Protein AF-W1YR59-F1 (afdb_monomer_lite)

Organism: NCBI:txid408170

Foldseek 3Di:
DDEDEFDQQAPPDPCNVPDGDDQVVVVVVLVVVVVVPPDPVDDYHYDRSVVSVVVSCVRPDDPVCVVVVVVVVVVVVD

Radius of gyration: 16.03 Å; chains: 1; bounding box: 35×30×41 Å

Sequence (78 aa):
TVSVSFFVPKTHSPYQWYGQQDVEEIHRKQRYLKSLINNRNISYHYHDGYTGYMEAAFARGDRRLSKVLVEAWKAHHK

Secondary structure (DSSP, 8-state):
-EEE------TTSTTTTSPPPPHHHHHHHHHHHHHH---TT--EEE--HHHHHHHHHHHH--TTHHHHHHHHHHHHT-

pLDDT: mean 91.98, std 5.15, range [57.62, 97.38]

Structure (mmCIF, N/CA/C/O backbone):
data_AF-W1YR59-F1
#
_entry.id   AF-W1YR59-F1
#
loop_
_atom_site.group_PDB
_atom_site.id
_atom_site.type_symbol
_atom_site.label_atom_id
_atom_site.label_alt_id
_atom_site.label_comp_id
_atom_site.label_asym_id
_atom_site.label_entity_id
_atom_site.label_seq_id
_atom_site.pdbx_PDB_ins_code
_atom_site.Cartn_x
_atom_site.Cartn_y
_atom_site.Cartn_z
_atom_site.occupancy
_atom_site.B_iso_or_equiv
_atom_site.auth_seq_id
_atom_site.auth_comp_id
_atom_site.auth_asym_id
_atom_site.auth_atom_id
_atom_site.pdbx_PDB_model_num
ATOM 1 N N . THR A 1 1 ? -5.717 6.468 19.540 1.00 91.44 1 THR A N 1
ATOM 2 C CA . THR A 1 1 ? -5.519 6.189 18.103 1.00 91.44 1 THR A CA 1
ATOM 3 C C . THR A 1 1 ? -4.820 4.864 17.945 1.00 91.44 1 THR A C 1
ATOM 5 O O . THR A 1 1 ? -3.912 4.593 18.718 1.00 91.44 1 THR A O 1
ATOM 8 N N . VAL A 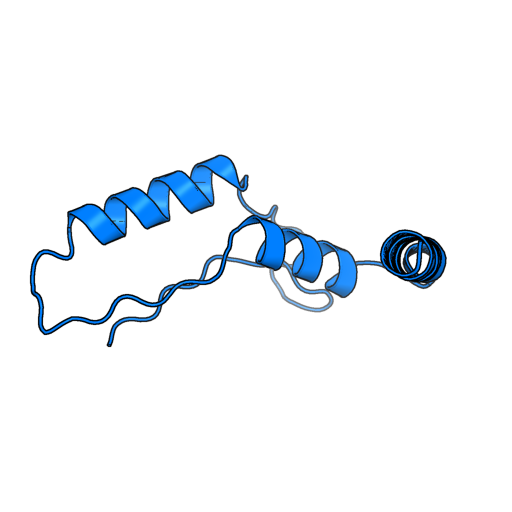1 2 ? -5.251 4.046 16.990 1.00 94.69 2 VAL A N 1
ATOM 9 C CA . VAL A 1 2 ? -4.591 2.798 16.597 1.00 94.69 2 VAL A CA 1
ATOM 10 C C . VAL A 1 2 ? -4.214 2.924 15.129 1.00 94.69 2 VAL A C 1
ATOM 12 O O . VAL A 1 2 ? -5.081 3.200 14.300 1.00 94.69 2 VAL A O 1
ATOM 15 N N . SER A 1 3 ? -2.937 2.714 14.828 1.00 95.12 3 SER A N 1
ATOM 16 C CA . SER A 1 3 ? -2.406 2.746 13.467 1.00 95.12 3 SER A CA 1
ATOM 17 C C . SER A 1 3 ? -2.031 1.338 13.034 1.00 95.12 3 SER A C 1
ATOM 19 O O . SER A 1 3 ? -1.325 0.638 13.757 1.00 95.12 3 SER A O 1
ATOM 21 N N . VAL A 1 4 ? -2.502 0.922 11.862 1.00 94.81 4 VAL A N 1
ATOM 22 C CA . VAL A 1 4 ? -2.210 -0.394 11.292 1.00 94.81 4 VAL A CA 1
ATOM 23 C C . VAL A 1 4 ? -1.553 -0.224 9.934 1.00 94.81 4 VAL A C 1
ATOM 25 O O . VAL A 1 4 ? -2.087 0.433 9.040 1.00 94.81 4 VAL A O 1
ATOM 28 N N . SER A 1 5 ? -0.402 -0.865 9.780 1.00 92.88 5 SER A N 1
ATOM 29 C CA . SER A 1 5 ? 0.325 -0.991 8.526 1.00 92.88 5 SER A CA 1
ATOM 30 C C . SER A 1 5 ? 0.338 -2.446 8.067 1.00 92.88 5 SER A C 1
ATOM 32 O O . SER A 1 5 ? 0.103 -3.378 8.839 1.00 92.88 5 SER A O 1
ATOM 34 N N . PHE A 1 6 ? 0.595 -2.637 6.780 1.00 92.69 6 PHE A N 1
ATOM 35 C CA . PHE A 1 6 ? 0.853 -3.942 6.187 1.00 92.69 6 PHE A CA 1
ATOM 36 C C . PHE A 1 6 ? 2.297 -4.001 5.696 1.00 92.69 6 PHE A C 1
ATOM 38 O O . PHE A 1 6 ? 2.979 -2.983 5.565 1.00 92.69 6 PHE A O 1
ATOM 45 N N . PHE A 1 7 ? 2.768 -5.216 5.441 1.00 92.38 7 PHE A N 1
ATOM 46 C CA . PHE A 1 7 ? 4.115 -5.436 4.944 1.00 92.38 7 PHE A CA 1
ATOM 47 C C . PHE A 1 7 ? 4.276 -4.869 3.527 1.00 92.38 7 PHE A C 1
ATOM 49 O O . PHE A 1 7 ? 3.521 -5.227 2.623 1.00 92.38 7 PHE A O 1
ATOM 56 N N . VAL A 1 8 ? 5.282 -4.014 3.339 1.00 91.06 8 VAL A N 1
ATOM 57 C CA . VAL A 1 8 ? 5.697 -3.489 2.034 1.00 91.06 8 VAL A CA 1
ATOM 58 C C . VAL A 1 8 ? 7.158 -3.895 1.817 1.00 91.06 8 VAL A C 1
ATOM 60 O O . VAL A 1 8 ? 8.022 -3.415 2.554 1.00 91.06 8 VAL A O 1
ATOM 63 N N . PRO A 1 9 ? 7.473 -4.756 0.834 1.00 89.00 9 PRO A N 1
ATOM 64 C CA . PRO A 1 9 ? 8.840 -5.198 0.602 1.00 89.00 9 PRO A CA 1
ATOM 65 C C . PRO A 1 9 ? 9.677 -4.039 0.065 1.00 89.00 9 PRO A C 1
ATOM 67 O O . PRO A 1 9 ? 9.410 -3.515 -1.022 1.00 89.00 9 PRO A O 1
ATOM 70 N N . LYS A 1 10 ? 10.697 -3.644 0.826 1.00 88.25 10 LYS A N 1
ATOM 71 C CA . LYS A 1 10 ? 11.662 -2.609 0.443 1.00 88.25 10 LYS A CA 1
ATOM 72 C C . LYS A 1 10 ? 13.000 -3.256 0.077 1.00 88.25 10 LYS A C 1
ATOM 74 O O . LYS A 1 10 ? 13.388 -4.269 0.665 1.00 88.25 10 LYS A O 1
ATOM 79 N N . THR A 1 11 ? 13.699 -2.668 -0.884 1.00 86.75 11 THR A N 1
ATOM 80 C CA . THR A 1 11 ? 15.040 -3.097 -1.312 1.00 86.75 11 THR A CA 1
ATOM 81 C C . THR A 1 11 ? 16.033 -3.005 -0.154 1.00 86.75 11 THR A C 1
ATOM 83 O O . THR A 1 11 ? 15.892 -2.138 0.706 1.00 86.75 11 THR A O 1
ATOM 86 N N . HIS A 1 12 ? 17.027 -3.897 -0.123 1.00 87.56 12 HIS A N 1
ATOM 87 C CA . HIS A 1 12 ? 18.053 -3.960 0.929 1.00 87.56 12 HIS A CA 1
ATOM 88 C C . HIS A 1 12 ? 17.505 -4.261 2.338 1.00 87.56 12 HIS A C 1
ATOM 90 O O . HIS A 1 12 ? 18.162 -3.975 3.336 1.00 87.56 12 HIS A O 1
ATOM 96 N N . SER A 1 13 ? 16.319 -4.873 2.432 1.00 88.88 13 SER A N 1
ATOM 97 C CA . SER A 1 13 ? 15.768 -5.399 3.687 1.00 88.88 13 SER A CA 1
ATOM 98 C C . SER A 1 13 ? 15.839 -6.935 3.724 1.00 88.88 13 SER A C 1
ATOM 100 O O . SER A 1 13 ? 15.782 -7.567 2.664 1.00 88.88 13 SER A O 1
ATOM 102 N N . PRO A 1 14 ? 15.907 -7.572 4.912 1.00 92.06 14 PRO A N 1
ATOM 103 C CA . PRO A 1 14 ? 15.933 -9.036 5.025 1.00 92.06 14 PRO A CA 1
ATOM 104 C C . PRO A 1 14 ? 14.759 -9.740 4.330 1.00 92.06 14 PRO A C 1
ATOM 106 O O . PRO A 1 14 ? 14.897 -10.857 3.840 1.00 92.06 14 PRO A O 1
ATOM 109 N N . TYR A 1 15 ? 13.612 -9.063 4.239 1.00 89.25 15 TYR A N 1
ATOM 110 C CA . TYR A 1 15 ? 12.385 -9.597 3.652 1.00 89.25 15 TYR A CA 1
ATOM 111 C C . TYR A 1 15 ? 12.128 -9.106 2.220 1.00 89.25 15 TYR A C 1
ATOM 113 O O . TYR A 1 15 ? 11.016 -9.239 1.723 1.00 89.25 15 TYR A O 1
ATOM 121 N N . GLN A 1 16 ? 13.128 -8.557 1.525 1.00 89.44 16 GLN A N 1
ATOM 122 C CA . GLN A 1 16 ? 12.944 -8.001 0.175 1.00 89.44 16 GLN A CA 1
ATOM 123 C C . GLN A 1 16 ? 12.390 -9.004 -0.855 1.00 89.44 16 GLN A C 1
ATOM 125 O O . GLN A 1 16 ? 11.754 -8.598 -1.824 1.00 89.44 16 GLN A O 1
ATOM 130 N N . TRP A 1 17 ? 12.620 -10.303 -0.636 1.00 88.44 17 TRP A N 1
ATOM 131 C CA . TRP A 1 17 ? 12.174 -11.395 -1.509 1.00 88.44 17 TRP A CA 1
ATOM 132 C C . TRP A 1 17 ? 10.788 -11.942 -1.154 1.00 88.44 17 TRP A C 1
ATOM 134 O O . TRP A 1 17 ? 10.266 -12.795 -1.867 1.00 88.44 17 TRP A O 1
ATOM 144 N N . TYR A 1 18 ? 10.189 -11.473 -0.058 1.00 91.50 18 TYR A N 1
ATOM 145 C CA . TYR A 1 18 ? 8.836 -11.860 0.315 1.00 91.50 18 TYR A CA 1
ATOM 146 C C . TYR A 1 18 ? 7.821 -11.065 -0.502 1.00 91.50 18 TYR A C 1
ATOM 148 O O . TYR A 1 18 ? 7.947 -9.852 -0.681 1.00 91.50 18 TYR A O 1
ATOM 156 N N . GLY A 1 19 ? 6.791 -11.760 -0.982 1.00 88.69 19 GLY A N 1
ATOM 157 C CA . GLY A 1 19 ? 5.679 -11.136 -1.686 1.00 88.69 19 GLY A CA 1
ATOM 158 C C . GLY A 1 19 ? 4.897 -10.190 -0.776 1.00 88.69 19 GLY A C 1
ATOM 159 O O . GLY A 1 19 ? 4.662 -10.477 0.399 1.00 88.69 19 GLY A O 1
ATOM 160 N N . GLN A 1 20 ? 4.467 -9.062 -1.337 1.00 90.81 20 GLN A N 1
ATOM 161 C CA . GLN A 1 20 ? 3.416 -8.258 -0.723 1.00 90.81 20 GLN A CA 1
ATOM 162 C C . GLN A 1 20 ? 2.081 -8.986 -0.883 1.00 90.81 20 GLN A C 1
ATOM 164 O O . GLN A 1 20 ? 1.842 -9.596 -1.922 1.00 90.81 20 GLN A O 1
ATOM 169 N N . GLN A 1 21 ? 1.217 -8.925 0.132 1.00 93.25 21 GLN A N 1
ATOM 170 C CA . GLN A 1 21 ? -0.138 -9.459 0.002 1.00 93.25 21 GLN A CA 1
ATOM 171 C C . GLN A 1 21 ? -0.939 -8.707 -1.066 1.00 93.25 21 GLN A C 1
ATOM 173 O O . GLN A 1 21 ? -0.746 -7.503 -1.246 1.00 93.25 21 GLN A O 1
ATOM 178 N N . ASP A 1 22 ? -1.884 -9.404 -1.696 1.00 93.19 22 ASP A N 1
ATOM 179 C CA . ASP A 1 22 ? -2.838 -8.797 -2.623 1.00 93.19 22 ASP A CA 1
ATOM 180 C C . ASP A 1 22 ? -3.633 -7.667 -1.959 1.00 93.19 22 ASP A C 1
ATOM 182 O O . ASP A 1 22 ? -3.975 -7.715 -0.768 1.00 93.19 22 ASP A O 1
ATOM 186 N N . VAL A 1 23 ? -3.939 -6.636 -2.746 1.00 93.81 23 VAL A N 1
ATOM 187 C CA . VAL A 1 23 ? -4.623 -5.423 -2.278 1.00 93.81 23 VAL A CA 1
ATOM 188 C C . VAL A 1 23 ? -6.015 -5.759 -1.740 1.00 93.81 23 VAL A C 1
ATOM 190 O O . VAL A 1 23 ? -6.448 -5.223 -0.720 1.00 93.81 23 VAL A O 1
ATOM 193 N N . GLU A 1 24 ? -6.694 -6.707 -2.371 1.00 95.38 24 GLU A N 1
ATOM 194 C CA . GLU A 1 24 ? -8.004 -7.215 -1.989 1.00 95.38 24 GLU A CA 1
ATOM 195 C C . GLU A 1 24 ? -7.973 -7.828 -0.584 1.00 95.38 24 GLU A C 1
ATOM 197 O O . GLU A 1 24 ? -8.857 -7.551 0.235 1.00 95.38 24 GLU A O 1
ATOM 202 N N . GLU A 1 25 ? -6.927 -8.597 -0.269 1.00 96.31 25 GLU A N 1
ATOM 203 C CA . GLU A 1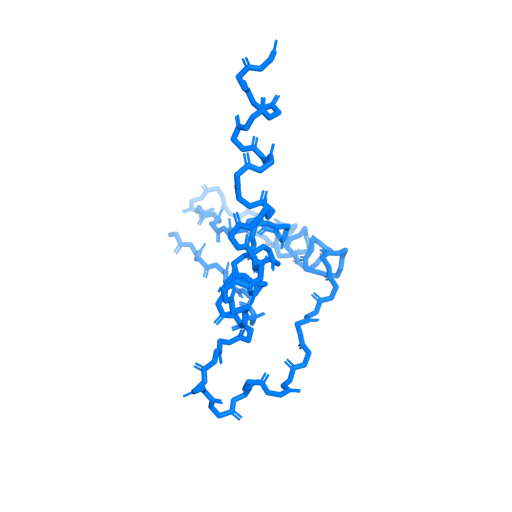 25 ? -6.726 -9.188 1.054 1.00 96.31 25 GLU A CA 1
ATOM 204 C C . GLU A 1 25 ? -6.363 -8.136 2.105 1.00 96.31 25 GLU A C 1
ATOM 206 O O . GLU A 1 25 ? -6.878 -8.186 3.228 1.00 96.31 25 GLU A O 1
ATOM 211 N N . ILE A 1 26 ? -5.537 -7.146 1.750 1.00 95.81 26 ILE A N 1
ATOM 212 C CA . ILE A 1 26 ? -5.240 -5.997 2.620 1.00 95.81 26 ILE A CA 1
ATOM 213 C C . ILE A 1 26 ? -6.543 -5.273 2.981 1.00 95.81 26 ILE A C 1
ATOM 215 O O . ILE A 1 26 ? -6.847 -5.088 4.163 1.00 95.81 26 ILE A O 1
ATOM 219 N N . HIS A 1 27 ? -7.365 -4.942 1.985 1.00 95.75 27 HIS A N 1
ATOM 220 C CA . HIS A 1 27 ? -8.642 -4.268 2.193 1.00 95.75 27 HIS A CA 1
ATOM 221 C C . HIS A 1 27 ? -9.630 -5.126 2.991 1.00 95.75 27 HIS A C 1
ATOM 223 O O . HIS A 1 27 ? -10.349 -4.608 3.850 1.00 95.75 27 HIS A O 1
ATOM 229 N N . ARG A 1 28 ? -9.665 -6.445 2.761 1.00 97.38 28 ARG A N 1
ATOM 230 C CA . ARG A 1 28 ? -10.497 -7.369 3.543 1.00 97.38 28 ARG A CA 1
ATOM 231 C C . ARG A 1 28 ? -10.108 -7.343 5.022 1.00 97.38 28 ARG A C 1
ATOM 233 O O . ARG A 1 28 ? -10.988 -7.214 5.873 1.00 97.38 28 ARG A O 1
ATOM 240 N N . LYS A 1 29 ? -8.810 -7.403 5.335 1.00 96.69 29 LYS A N 1
ATOM 241 C CA . LYS A 1 29 ? -8.295 -7.342 6.714 1.00 96.69 29 LYS A CA 1
ATOM 242 C C . LYS A 1 29 ? -8.545 -5.985 7.370 1.00 96.69 29 LYS A C 1
ATOM 244 O O . LYS A 1 29 ? -8.953 -5.947 8.526 1.00 96.69 29 LYS A O 1
ATOM 249 N N . GLN A 1 30 ? -8.375 -4.883 6.642 1.00 96.25 30 GLN A N 1
ATOM 250 C CA . GLN A 1 30 ? -8.682 -3.537 7.144 1.00 96.25 30 GLN A CA 1
ATOM 251 C C . GLN A 1 30 ? -10.167 -3.380 7.488 1.00 96.25 30 GLN A C 1
ATOM 253 O O . GLN A 1 30 ? -10.502 -2.882 8.563 1.00 96.25 30 GLN A O 1
ATOM 258 N N . ARG A 1 31 ? -11.072 -3.858 6.620 1.00 96.12 31 ARG A N 1
ATOM 259 C CA . ARG A 1 31 ? -12.518 -3.874 6.903 1.00 96.12 31 ARG A CA 1
ATOM 260 C C . ARG A 1 31 ? -12.845 -4.729 8.122 1.00 96.12 31 ARG A C 1
ATOM 262 O O . ARG A 1 31 ? -13.642 -4.310 8.956 1.00 96.12 31 ARG A O 1
ATOM 269 N N . TYR A 1 32 ? -12.208 -5.891 8.240 1.00 97.19 32 TYR A N 1
ATOM 270 C CA . TYR A 1 32 ? -12.376 -6.766 9.394 1.00 97.19 32 TYR A CA 1
ATOM 271 C C . TYR A 1 32 ? -11.941 -6.075 10.694 1.00 97.19 32 TYR A C 1
ATOM 273 O O . TYR A 1 32 ? -12.735 -5.983 11.627 1.00 97.19 32 TYR A O 1
ATOM 281 N N . LEU A 1 33 ? -10.748 -5.477 10.735 1.00 95.62 33 LEU A N 1
ATOM 282 C CA . LEU A 1 33 ? -10.284 -4.710 11.896 1.00 95.62 33 LEU A CA 1
ATOM 283 C C . LEU A 1 33 ? -11.228 -3.549 12.221 1.00 95.62 33 LEU A C 1
ATOM 285 O O . LEU A 1 33 ? -11.617 -3.381 13.374 1.00 95.62 33 LEU A O 1
ATOM 289 N N . LYS A 1 34 ? -11.674 -2.803 11.205 1.00 94.62 34 LYS A N 1
ATOM 290 C CA . LYS A 1 34 ? -12.651 -1.723 11.375 1.00 94.62 34 LYS A CA 1
ATOM 291 C C . LYS A 1 34 ? -13.965 -2.217 11.990 1.00 94.62 34 LYS A C 1
ATOM 293 O O . LYS A 1 34 ? 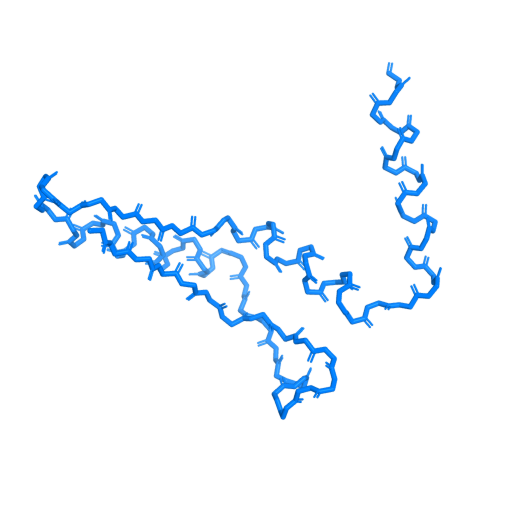-14.515 -1.517 12.828 1.00 94.62 34 LYS A O 1
ATOM 298 N N . SER A 1 35 ? -14.451 -3.407 11.619 1.00 96.31 35 SER A N 1
ATOM 299 C CA . SER A 1 35 ? -15.679 -3.978 12.201 1.00 96.31 35 SER A CA 1
ATOM 300 C C . SER A 1 35 ? -15.544 -4.378 13.674 1.00 96.31 35 SER A C 1
ATOM 302 O O . SER A 1 35 ? -16.538 -4.380 14.393 1.00 96.31 35 SER A O 1
ATOM 304 N N . LEU A 1 36 ? -14.327 -4.678 14.135 1.00 96.19 36 LEU A N 1
ATOM 305 C CA . LEU A 1 36 ? -14.052 -5.016 15.534 1.00 96.19 36 LEU A CA 1
ATOM 306 C C . LEU A 1 36 ? -13.861 -3.768 16.409 1.00 96.19 36 LEU A C 1
ATOM 308 O O . LEU A 1 36 ? -14.073 -3.817 17.620 1.00 96.19 36 LEU A O 1
ATOM 312 N N . ILE A 1 37 ? -13.477 -2.637 15.810 1.00 94.94 37 ILE A N 1
ATOM 313 C CA . ILE A 1 37 ? -13.293 -1.361 16.508 1.00 94.94 37 ILE A CA 1
ATOM 314 C C . ILE A 1 37 ? -14.658 -0.678 16.662 1.00 94.94 37 ILE A C 1
ATOM 316 O O . ILE A 1 37 ? -15.068 0.155 15.858 1.00 94.94 37 ILE A O 1
ATOM 320 N N . ASN A 1 38 ? -15.373 -1.048 17.723 1.00 92.94 38 ASN A N 1
ATOM 321 C CA . ASN A 1 38 ? -16.703 -0.520 18.053 1.00 92.94 38 ASN A CA 1
ATOM 322 C C . ASN A 1 38 ? -16.678 0.667 19.040 1.00 92.94 38 ASN A C 1
ATOM 324 O O . ASN A 1 38 ? -17.709 1.289 19.299 1.00 92.94 38 ASN A O 1
ATOM 328 N N . ASN A 1 39 ? -15.506 1.009 19.580 1.00 94.81 39 ASN A N 1
ATOM 329 C CA . ASN A 1 39 ? -15.342 2.106 20.526 1.00 94.81 39 ASN A CA 1
ATOM 330 C C . ASN A 1 39 ? -15.099 3.432 19.789 1.00 94.81 39 ASN A C 1
ATOM 332 O O . ASN A 1 39 ? -14.070 3.614 19.140 1.00 94.81 39 ASN A O 1
ATOM 336 N N . ARG A 1 40 ? -16.019 4.390 19.954 1.00 90.75 40 ARG A N 1
ATOM 337 C CA . ARG A 1 40 ? -15.964 5.722 19.320 1.00 90.75 40 ARG A CA 1
ATOM 338 C C . ARG A 1 40 ? -14.760 6.570 19.747 1.00 90.75 40 ARG A C 1
ATOM 340 O O . ARG A 1 40 ? -14.380 7.477 19.015 1.00 90.75 40 ARG A O 1
ATOM 347 N N . ASN A 1 41 ? -14.135 6.259 20.883 1.00 95.88 41 ASN A N 1
ATOM 348 C CA . ASN A 1 41 ? -12.923 6.935 21.357 1.00 95.88 41 ASN A CA 1
ATOM 349 C C . ASN A 1 41 ? -11.644 6.384 20.700 1.00 95.88 41 ASN A C 1
ATOM 351 O O . ASN A 1 41 ? -10.549 6.905 20.925 1.00 95.88 41 ASN A O 1
ATOM 355 N N . ILE A 1 42 ? -11.751 5.326 19.889 1.00 95.25 42 ILE A N 1
ATOM 356 C CA . ILE A 1 42 ? -10.627 4.754 19.151 1.00 95.25 42 ILE A CA 1
ATOM 357 C C . ILE A 1 42 ? -10.667 5.261 17.713 1.00 95.25 42 ILE A C 1
ATOM 359 O O . ILE A 1 42 ? -11.473 4.830 16.895 1.00 95.25 42 ILE A O 1
ATOM 363 N N . SER A 1 43 ? -9.729 6.143 17.384 1.00 94.81 43 SER A N 1
ATOM 364 C CA . SER A 1 43 ? -9.478 6.512 15.994 1.00 94.81 43 SER A CA 1
ATOM 365 C C . SER A 1 43 ? -8.620 5.449 15.299 1.00 94.81 43 SER A C 1
ATOM 367 O O . SER A 1 43 ? -7.513 5.166 15.764 1.00 94.81 43 SER A O 1
ATOM 369 N N . TYR A 1 44 ? -9.123 4.866 14.209 1.00 96.06 44 TYR A N 1
ATOM 370 C CA . TYR A 1 44 ? -8.455 3.823 13.422 1.00 96.06 44 TYR A CA 1
ATOM 371 C C . TYR A 1 44 ? -7.807 4.415 12.167 1.00 96.06 44 TYR A C 1
ATOM 373 O O . TYR A 1 44 ? -8.506 4.917 11.290 1.00 96.06 44 TYR A O 1
ATOM 381 N N . HIS A 1 45 ? -6.480 4.347 12.091 1.00 95.31 45 HIS A N 1
ATOM 382 C CA . HIS A 1 45 ? -5.686 4.840 10.970 1.00 95.31 45 HIS A CA 1
ATOM 383 C C . HIS A 1 45 ? -5.037 3.672 10.225 1.00 95.31 45 HIS A C 1
ATOM 385 O O . HIS A 1 45 ? -4.440 2.783 10.833 1.00 95.31 45 HIS A O 1
ATOM 391 N N . TYR A 1 46 ? -5.135 3.682 8.901 1.00 94.50 46 TYR A N 1
ATOM 392 C CA . TYR A 1 46 ? -4.473 2.726 8.021 1.00 94.50 46 TYR A CA 1
ATOM 393 C C . TYR A 1 46 ? -4.179 3.383 6.673 1.00 94.50 46 TYR A C 1
ATOM 395 O O . TYR A 1 46 ? -4.837 4.350 6.290 1.00 94.50 46 TYR A O 1
ATOM 403 N N . HIS A 1 47 ? -3.190 2.848 5.963 1.00 90.88 47 HIS A N 1
ATOM 404 C CA . HIS A 1 47 ? -2.858 3.281 4.609 1.00 90.88 47 HIS A CA 1
ATOM 405 C C . HIS A 1 47 ? -3.658 2.493 3.573 1.00 90.88 47 HIS A C 1
ATOM 407 O O . HIS A 1 47 ? -3.967 1.317 3.776 1.00 90.88 47 HIS A O 1
ATOM 413 N N . ASP A 1 48 ? -3.981 3.138 2.458 1.00 91.38 48 ASP A N 1
ATOM 414 C CA . ASP A 1 48 ? -4.633 2.492 1.323 1.00 91.38 48 ASP A CA 1
ATOM 415 C C . ASP A 1 48 ? -3.725 1.415 0.692 1.00 91.38 48 ASP A C 1
ATOM 417 O O . ASP A 1 48 ? -2.508 1.594 0.563 1.00 91.38 48 ASP A O 1
ATOM 421 N N . GLY A 1 49 ? -4.321 0.278 0.316 1.00 91.31 49 GLY A N 1
ATOM 422 C CA . GLY A 1 49 ? -3.590 -0.876 -0.203 1.00 91.31 49 GLY A CA 1
ATOM 423 C C . GLY A 1 49 ? -2.945 -0.612 -1.564 1.00 91.31 49 GLY A C 1
ATOM 424 O O . GLY A 1 49 ? -1.791 -0.995 -1.771 1.00 91.31 49 GLY A O 1
ATOM 425 N N . TYR A 1 50 ? -3.637 0.096 -2.466 1.00 91.62 50 TYR A N 1
ATOM 426 C CA . TYR A 1 50 ? -3.084 0.459 -3.777 1.00 91.62 50 TYR A CA 1
ATOM 427 C C . TYR A 1 50 ? -1.903 1.415 -3.637 1.00 91.62 50 TYR A C 1
ATOM 429 O O . TYR A 1 50 ? -0.881 1.244 -4.301 1.00 91.62 50 TYR A O 1
ATOM 437 N N . THR A 1 51 ? -2.009 2.376 -2.720 1.00 89.94 51 THR A N 1
ATOM 438 C CA . THR A 1 51 ? -0.923 3.306 -2.400 1.00 89.94 51 THR A CA 1
ATOM 439 C C . THR A 1 51 ? 0.317 2.553 -1.929 1.00 89.94 51 THR A C 1
ATOM 441 O O . THR A 1 51 ? 1.395 2.727 -2.498 1.00 89.94 51 THR A O 1
ATOM 444 N N . GLY A 1 52 ? 0.172 1.633 -0.969 1.00 87.88 52 GLY A N 1
ATOM 445 C CA . GLY A 1 52 ? 1.303 0.827 -0.505 1.00 87.88 52 GLY A CA 1
ATOM 446 C C . GLY A 1 52 ? 1.870 -0.113 -1.574 1.00 87.88 52 GLY A C 1
ATOM 447 O O . GLY A 1 52 ? 3.064 -0.403 -1.558 1.00 87.88 52 GLY A O 1
ATOM 448 N N . TYR A 1 53 ? 1.058 -0.577 -2.528 1.00 89.31 53 TYR A N 1
ATOM 449 C CA . TYR A 1 53 ? 1.541 -1.352 -3.676 1.00 89.31 53 TYR A CA 1
ATOM 450 C C . TYR A 1 53 ? 2.403 -0.498 -4.619 1.00 89.31 53 TYR A C 1
ATOM 452 O O . TYR A 1 53 ? 3.493 -0.917 -5.019 1.00 89.31 53 TYR A O 1
ATOM 460 N N . MET A 1 54 ? 1.968 0.732 -4.917 1.00 90.12 54 MET A N 1
ATOM 461 C CA . MET A 1 54 ? 2.757 1.693 -5.695 1.00 90.12 54 MET A CA 1
ATOM 462 C C . MET A 1 54 ? 4.076 2.027 -4.994 1.00 90.12 54 MET A C 1
ATOM 464 O O . MET A 1 54 ? 5.128 2.005 -5.630 1.00 90.12 54 MET A O 1
ATOM 468 N N . GLU A 1 55 ? 4.060 2.256 -3.679 1.00 88.56 55 GLU A N 1
ATOM 469 C CA . GLU A 1 55 ? 5.289 2.473 -2.910 1.00 88.56 55 GLU A CA 1
ATOM 470 C C . GLU A 1 55 ? 6.268 1.303 -3.019 1.00 88.56 55 GLU A C 1
ATOM 472 O O . GLU A 1 55 ? 7.481 1.504 -3.061 1.00 88.56 55 GLU A O 1
ATOM 477 N N . AL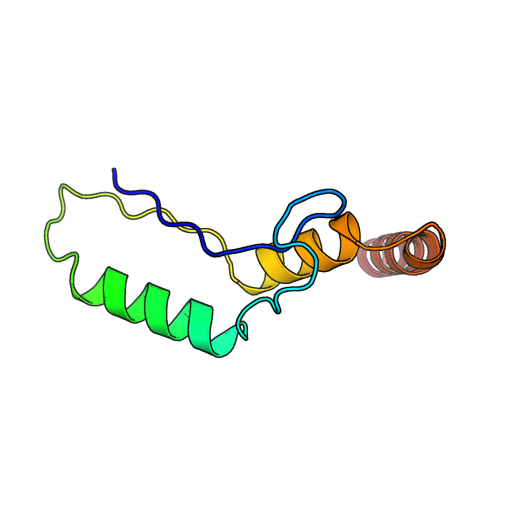A A 1 56 ? 5.760 0.073 -3.017 1.00 88.69 56 ALA A N 1
ATOM 478 C CA . ALA A 1 56 ? 6.574 -1.123 -3.171 1.00 88.69 56 ALA A CA 1
ATOM 479 C C . ALA A 1 56 ? 7.216 -1.186 -4.560 1.00 88.69 56 ALA A C 1
ATOM 481 O O . ALA A 1 56 ? 8.403 -1.495 -4.676 1.00 88.69 56 ALA A O 1
ATOM 482 N N . ALA A 1 57 ? 6.442 -0.867 -5.601 1.00 89.94 57 ALA A N 1
ATOM 483 C CA . ALA A 1 57 ? 6.933 -0.793 -6.969 1.00 89.94 57 ALA A CA 1
ATOM 484 C C . ALA A 1 57 ? 8.039 0.263 -7.102 1.00 89.94 57 ALA A C 1
ATOM 486 O O . ALA A 1 57 ? 9.114 -0.053 -7.601 1.00 89.94 57 ALA A O 1
ATOM 487 N N . PHE A 1 58 ? 7.831 1.477 -6.583 1.00 90.19 58 PHE A N 1
ATOM 488 C CA . PHE A 1 58 ? 8.844 2.535 -6.618 1.00 90.19 58 PHE A CA 1
ATOM 489 C C . PHE A 1 58 ? 10.067 2.235 -5.744 1.00 90.19 58 PHE A C 1
ATOM 491 O O . PHE A 1 58 ? 11.176 2.590 -6.127 1.00 90.19 58 PHE A O 1
ATOM 498 N N . ALA A 1 59 ? 9.900 1.550 -4.610 1.00 87.75 59 ALA A N 1
ATOM 499 C CA . ALA A 1 59 ? 11.018 1.186 -3.741 1.00 87.75 59 ALA A CA 1
ATOM 500 C C . ALA A 1 59 ? 11.933 0.109 -4.348 1.00 87.75 59 ALA A C 1
ATOM 502 O O . ALA A 1 59 ? 13.130 0.106 -4.061 1.00 87.75 59 ALA A O 1
ATOM 503 N N . ARG A 1 60 ? 11.378 -0.817 -5.145 1.00 86.62 60 ARG A N 1
ATOM 504 C CA . ARG A 1 60 ? 12.120 -1.913 -5.802 1.00 86.62 60 ARG A CA 1
ATOM 505 C C . ARG A 1 60 ? 12.488 -1.642 -7.255 1.00 86.62 60 ARG A C 1
ATOM 507 O O . ARG A 1 60 ? 13.298 -2.369 -7.823 1.00 86.62 60 ARG A O 1
ATOM 514 N N . GLY A 1 61 ? 11.858 -0.654 -7.873 1.00 87.69 61 GLY A N 1
ATOM 515 C CA . GLY A 1 61 ? 12.098 -0.315 -9.263 1.00 87.69 61 GLY A CA 1
ATOM 516 C C . GLY A 1 61 ? 13.425 0.396 -9.480 1.00 87.69 61 GLY A C 1
ATOM 517 O O . GLY A 1 61 ? 14.054 0.915 -8.562 1.00 87.69 61 GLY A O 1
ATOM 518 N N . ASP A 1 62 ? 13.838 0.429 -10.739 1.00 91.25 62 ASP A N 1
ATOM 519 C CA . ASP A 1 62 ? 15.054 1.093 -11.185 1.00 91.25 62 ASP A CA 1
ATOM 520 C C . ASP A 1 62 ? 14.717 2.295 -12.088 1.00 91.25 62 ASP A C 1
ATOM 522 O O . ASP A 1 62 ? 13.567 2.735 -12.211 1.00 91.25 62 ASP A O 1
ATOM 526 N N . ARG A 1 63 ? 15.732 2.814 -12.789 1.00 93.00 63 ARG A N 1
ATOM 527 C CA . ARG A 1 63 ? 15.596 3.930 -13.735 1.00 93.00 63 ARG A CA 1
ATOM 528 C C . ARG A 1 63 ? 14.509 3.705 -14.798 1.00 93.00 63 ARG A C 1
ATOM 530 O O . ARG A 1 63 ? 14.034 4.681 -15.375 1.00 93.00 63 ARG A O 1
ATOM 537 N N . ARG A 1 64 ? 14.076 2.474 -15.080 1.00 92.50 64 ARG A N 1
ATOM 538 C CA . ARG A 1 64 ? 13.006 2.178 -16.047 1.00 92.50 64 ARG A CA 1
ATOM 539 C C . ARG A 1 64 ? 11.647 2.723 -15.598 1.00 92.50 64 ARG A C 1
ATOM 541 O O . ARG A 1 64 ? 10.865 3.114 -16.464 1.00 92.50 64 ARG A O 1
ATOM 548 N N . LEU A 1 65 ? 11.398 2.854 -14.289 1.00 93.88 65 LEU A N 1
ATOM 549 C CA . LEU A 1 65 ? 10.170 3.471 -13.766 1.00 93.88 65 LEU A CA 1
ATOM 550 C C . LEU A 1 65 ? 10.070 4.977 -14.043 1.00 93.88 65 LEU A C 1
ATOM 552 O O . LEU A 1 65 ? 8.971 5.526 -13.993 1.00 93.88 65 LEU A O 1
ATOM 556 N N . SER A 1 66 ? 11.173 5.645 -14.406 1.00 93.81 66 SER A N 1
ATOM 557 C CA . SER A 1 66 ? 11.148 7.073 -14.767 1.00 93.81 66 SER A CA 1
ATOM 558 C C . SER A 1 66 ? 10.153 7.376 -15.889 1.00 93.81 66 SER A C 1
ATOM 560 O O . SER A 1 66 ? 9.456 8.384 -15.837 1.00 93.81 66 SER A O 1
ATOM 562 N N . LYS A 1 67 ? 10.023 6.470 -16.868 1.00 94.94 67 LYS A N 1
ATOM 563 C CA . LYS A 1 67 ? 9.057 6.609 -17.965 1.00 94.94 67 LYS A CA 1
ATOM 564 C C . LYS A 1 67 ? 7.619 6.607 -17.451 1.00 94.94 67 LYS A C 1
ATOM 566 O O . LYS A 1 67 ? 6.839 7.453 -17.861 1.00 94.94 67 LYS A O 1
ATOM 571 N N . VAL A 1 68 ? 7.290 5.702 -16.527 1.00 94.06 68 VAL A N 1
ATOM 572 C CA . VAL A 1 68 ? 5.946 5.607 -15.931 1.00 94.06 68 VAL A CA 1
ATOM 573 C C . VAL A 1 68 ? 5.587 6.904 -15.208 1.00 94.06 68 VAL A C 1
ATOM 575 O O . VAL A 1 68 ? 4.484 7.412 -15.378 1.00 94.06 68 VAL A O 1
ATOM 578 N N . LEU A 1 69 ? 6.536 7.478 -14.462 1.00 92.94 69 LEU A N 1
ATOM 579 C CA . LEU A 1 69 ? 6.329 8.740 -13.752 1.00 92.94 69 LEU A CA 1
ATOM 580 C C . LEU A 1 69 ? 6.073 9.911 -14.716 1.00 92.94 69 LEU A C 1
ATOM 582 O O . LEU A 1 69 ? 5.151 10.696 -14.504 1.00 92.94 69 LEU A O 1
ATOM 586 N N . VAL A 1 70 ? 6.860 10.008 -15.793 1.00 95.31 70 VAL A N 1
ATOM 587 C CA . VAL A 1 70 ? 6.688 11.043 -16.826 1.00 95.31 70 VAL A CA 1
ATOM 588 C C . VAL A 1 70 ? 5.334 10.910 -17.526 1.00 95.31 70 VAL A C 1
ATOM 590 O O . VAL A 1 70 ? 4.657 11.914 -17.735 1.00 95.31 70 VAL A O 1
ATOM 593 N N . GLU A 1 71 ? 4.912 9.693 -17.871 1.00 95.75 71 GLU A N 1
ATOM 594 C CA . GLU A 1 71 ? 3.612 9.469 -18.513 1.00 95.75 71 GLU A CA 1
ATOM 595 C C . GLU A 1 71 ? 2.438 9.769 -17.570 1.00 95.75 71 GLU A C 1
ATOM 597 O O . GLU A 1 71 ?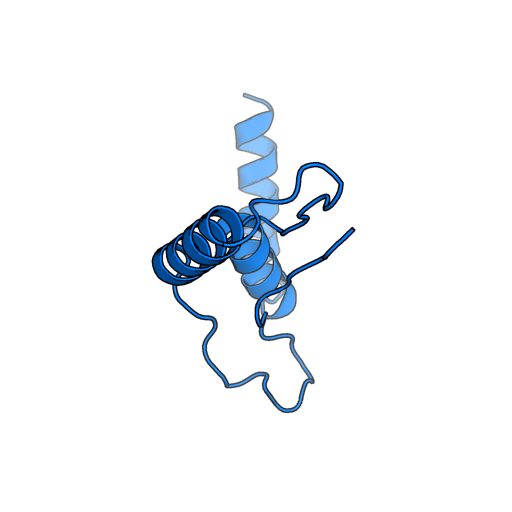 1.474 10.404 -17.992 1.00 95.75 71 GLU A O 1
ATOM 602 N N . ALA A 1 72 ? 2.536 9.410 -16.286 1.00 93.75 72 ALA A N 1
ATOM 603 C CA . ALA A 1 72 ? 1.533 9.777 -15.286 1.00 93.75 72 ALA A CA 1
ATOM 604 C C . ALA A 1 72 ? 1.403 11.304 -15.142 1.00 93.75 72 ALA A C 1
ATOM 606 O O . ALA A 1 72 ? 0.291 11.831 -15.111 1.00 93.75 72 ALA A O 1
ATOM 607 N N . TRP A 1 73 ? 2.530 12.028 -15.126 1.00 95.44 73 TRP A N 1
A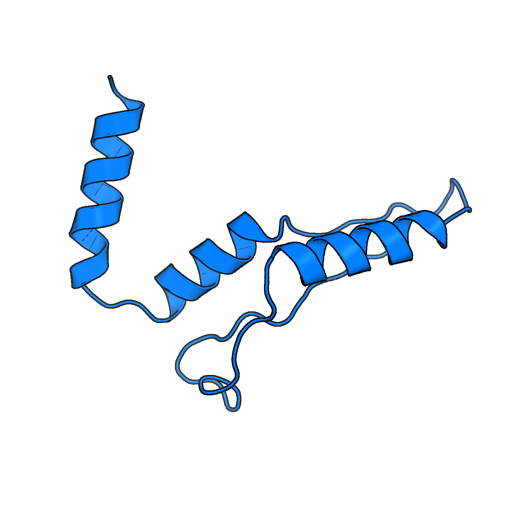TOM 608 C CA . TRP A 1 73 ? 2.529 13.492 -15.094 1.00 95.44 73 TRP A CA 1
ATOM 609 C C . TRP A 1 73 ? 1.846 14.088 -16.331 1.00 95.44 73 TRP A C 1
ATOM 611 O O . TRP A 1 73 ? 0.973 14.944 -16.189 1.00 95.44 73 TRP A O 1
ATOM 621 N N . LYS A 1 74 ? 2.172 13.597 -17.535 1.00 96.50 74 LYS A N 1
ATOM 622 C CA . LYS A 1 74 ? 1.521 14.035 -18.782 1.00 96.50 74 LYS A CA 1
ATOM 623 C C . LYS A 1 74 ? 0.019 13.751 -18.788 1.00 96.50 74 LYS A C 1
ATOM 625 O O . LYS A 1 74 ? -0.739 14.569 -19.294 1.00 96.50 74 LYS A O 1
ATOM 630 N N . ALA A 1 75 ? -0.404 12.600 -18.266 1.00 94.75 75 ALA A N 1
ATOM 631 C CA . ALA A 1 75 ? -1.812 12.215 -18.208 1.00 94.75 75 ALA A CA 1
ATOM 632 C C . ALA A 1 75 ? -2.625 13.089 -17.243 1.00 94.75 75 ALA A C 1
ATOM 634 O O . ALA A 1 75 ? -3.795 13.332 -17.501 1.00 94.75 75 ALA A O 1
ATOM 635 N N . HIS A 1 76 ? -2.011 13.575 -16.160 1.00 87.38 76 HIS A N 1
ATOM 636 C CA . HIS A 1 76 ? -2.668 14.463 -15.198 1.00 87.38 76 HIS A CA 1
ATOM 637 C C . HIS A 1 76 ? -2.846 15.904 -15.706 1.00 87.38 76 HIS A C 1
ATOM 639 O O . HIS A 1 76 ? -3.744 16.603 -15.253 1.00 87.38 76 HIS A O 1
ATOM 645 N N . HIS A 1 77 ? -1.987 16.353 -16.626 1.00 78.75 77 HIS A N 1
ATOM 646 C CA . HIS A 1 77 ? -2.014 17.712 -17.189 1.00 78.75 77 HIS A CA 1
ATOM 647 C C . HIS A 1 77 ? -2.736 17.785 -18.548 1.00 78.75 77 HIS A C 1
ATOM 649 O O . HIS A 1 77 ? -2.546 18.745 -19.296 1.00 78.75 77 HIS A O 1
ATOM 655 N N . LYS A 1 78 ? -3.527 16.762 -18.880 1.00 57.62 78 LYS A N 1
ATOM 656 C CA . LYS A 1 78 ? -4.492 16.765 -19.983 1.00 57.62 78 LYS A CA 1
ATOM 657 C C . LYS A 1 78 ? -5.894 16.938 -19.424 1.00 57.62 78 LYS A C 1
ATOM 659 O O . LYS A 1 78 ? -6.672 17.654 -20.084 1.00 57.62 78 LYS A O 1
#